Protein AF-A0A2V2N9I2-F1 (afdb_monomer_lite)

Radius of gyration: 24.86 Å; chains: 1; bounding box: 91×54×46 Å

Structure (mmCIF, N/CA/C/O backbone):
data_AF-A0A2V2N9I2-F1
#
_entry.id   AF-A0A2V2N9I2-F1
#
loop_
_atom_site.group_PDB
_atom_site.id
_atom_site.type_symbol
_atom_site.label_atom_id
_atom_site.label_alt_id
_atom_site.label_comp_id
_atom_site.label_asym_id
_atom_site.label_entity_id
_atom_site.label_seq_id
_atom_site.pdbx_PDB_ins_code
_atom_site.Cartn_x
_atom_site.Cartn_y
_atom_site.Cartn_z
_atom_site.occupancy
_atom_site.B_iso_or_equiv
_atom_site.auth_seq_id
_atom_site.auth_comp_id
_atom_site.auth_asym_id
_atom_site.auth_atom_id
_atom_site.pdbx_PDB_model_num
ATOM 1 N N . MET A 1 1 ? 76.975 -42.932 0.555 1.00 42.41 1 MET A N 1
ATOM 2 C CA . MET A 1 1 ? 75.986 -42.140 1.315 1.00 42.41 1 MET A CA 1
ATOM 3 C C . MET A 1 1 ? 75.950 -40.754 0.713 1.00 42.41 1 MET A C 1
ATOM 5 O O . MET A 1 1 ? 76.941 -40.061 0.834 1.00 42.41 1 MET A O 1
ATOM 9 N N . ASN A 1 2 ? 74.869 -40.423 0.009 1.00 34.19 2 ASN A N 1
ATOM 10 C CA . ASN A 1 2 ? 74.481 -39.072 -0.398 1.00 34.19 2 ASN A CA 1
ATOM 11 C C . ASN A 1 2 ? 72.977 -39.149 -0.689 1.00 34.19 2 ASN A C 1
ATOM 13 O O . ASN A 1 2 ? 72.576 -39.782 -1.662 1.00 34.19 2 ASN A O 1
ATOM 17 N N . TYR A 1 3 ? 72.154 -38.594 0.200 1.00 39.59 3 TYR A N 1
ATOM 18 C CA . TYR A 1 3 ? 70.715 -38.458 -0.008 1.00 39.59 3 TYR A CA 1
ATOM 19 C C . TYR A 1 3 ? 70.458 -37.054 -0.559 1.00 39.59 3 TYR A C 1
ATOM 21 O O . TYR A 1 3 ? 70.585 -36.073 0.169 1.00 39.59 3 TYR A O 1
ATOM 29 N N . SER A 1 4 ? 70.115 -36.955 -1.843 1.00 37.38 4 SER A N 1
ATOM 30 C CA . SER A 1 4 ? 69.530 -35.740 -2.416 1.00 37.38 4 SER A CA 1
ATOM 31 C C . SER A 1 4 ? 68.018 -35.806 -2.232 1.00 37.38 4 SER A C 1
ATOM 33 O O . SER A 1 4 ? 67.337 -36.598 -2.878 1.00 37.38 4 SER A O 1
ATOM 35 N N . ILE A 1 5 ? 67.505 -34.980 -1.324 1.00 45.19 5 ILE A N 1
ATOM 36 C CA . ILE A 1 5 ? 66.075 -34.732 -1.147 1.00 45.19 5 ILE A CA 1
ATOM 37 C C . ILE A 1 5 ? 65.654 -33.773 -2.264 1.00 45.19 5 ILE A C 1
ATOM 39 O O . ILE A 1 5 ? 66.033 -32.604 -2.241 1.00 45.19 5 ILE A O 1
ATOM 43 N N . ILE A 1 6 ? 64.910 -34.265 -3.258 1.00 48.75 6 ILE A N 1
ATOM 44 C CA . ILE A 1 6 ? 64.218 -33.401 -4.219 1.00 48.75 6 ILE A CA 1
ATOM 45 C C . ILE A 1 6 ? 62.813 -33.140 -3.686 1.00 48.75 6 ILE A C 1
ATOM 47 O O . ILE A 1 6 ? 61.950 -34.011 -3.623 1.00 48.75 6 ILE A O 1
ATOM 51 N N . THR A 1 7 ? 62.653 -31.895 -3.272 1.00 43.34 7 THR A N 1
ATOM 52 C CA . THR A 1 7 ? 61.466 -31.197 -2.803 1.00 43.34 7 THR A CA 1
ATOM 53 C C . THR A 1 7 ? 60.355 -31.241 -3.859 1.00 43.34 7 THR A C 1
ATOM 55 O O . THR A 1 7 ? 60.354 -30.464 -4.809 1.00 43.34 7 THR A O 1
ATOM 58 N N . GLY A 1 8 ? 59.394 -32.153 -3.710 1.00 43.41 8 GLY A N 1
ATOM 59 C CA . GLY A 1 8 ? 58.157 -32.169 -4.495 1.00 43.41 8 GLY A CA 1
ATOM 60 C C . GLY A 1 8 ? 57.097 -31.290 -3.836 1.00 43.41 8 GLY A C 1
ATOM 61 O O . GLY A 1 8 ? 56.270 -31.787 -3.077 1.00 43.41 8 GLY A O 1
ATOM 62 N N . GLY A 1 9 ? 57.156 -29.979 -4.075 1.00 37.97 9 GLY A N 1
ATOM 63 C CA . GLY A 1 9 ? 56.160 -29.023 -3.589 1.00 37.97 9 GLY A CA 1
ATOM 64 C C . GLY A 1 9 ? 54.800 -29.259 -4.247 1.00 37.97 9 GLY A C 1
ATOM 65 O O . GLY A 1 9 ? 54.649 -29.079 -5.452 1.00 37.97 9 GLY A O 1
ATOM 66 N N . ILE A 1 10 ? 53.805 -29.653 -3.452 1.00 48.06 10 ILE A N 1
ATOM 67 C CA . ILE A 1 10 ? 52.404 -29.691 -3.873 1.00 48.06 10 ILE A CA 1
ATOM 68 C C . ILE A 1 10 ? 51.932 -28.241 -3.999 1.00 48.06 10 ILE A C 1
ATOM 70 O O . ILE A 1 10 ? 51.764 -27.538 -3.002 1.00 48.06 10 ILE A O 1
ATOM 74 N N . LEU A 1 11 ? 51.746 -27.786 -5.237 1.00 40.34 11 LEU A N 1
ATOM 75 C CA . LEU A 1 11 ? 51.127 -26.505 -5.548 1.00 40.34 11 LEU A CA 1
ATOM 76 C C . LEU A 1 11 ? 49.625 -26.616 -5.229 1.00 40.34 11 LEU A C 1
ATOM 78 O O . LEU A 1 11 ? 48.834 -27.089 -6.043 1.00 40.34 11 LEU A O 1
ATOM 82 N N . ALA A 1 12 ? 49.226 -26.234 -4.017 1.00 48.81 12 ALA A N 1
ATOM 83 C CA . ALA A 1 12 ? 47.820 -26.089 -3.666 1.00 48.81 12 ALA A CA 1
ATOM 84 C C . ALA A 1 12 ? 47.277 -24.819 -4.341 1.00 48.81 12 ALA A C 1
ATOM 86 O O . ALA A 1 12 ? 47.474 -23.705 -3.857 1.00 48.81 12 ALA A O 1
ATOM 87 N N . ILE A 1 13 ? 46.620 -24.985 -5.489 1.00 50.25 13 ILE A N 1
ATOM 88 C CA . ILE A 1 13 ? 45.845 -23.920 -6.131 1.00 50.25 13 ILE A CA 1
ATOM 89 C C . ILE A 1 13 ? 44.602 -23.698 -5.263 1.00 50.25 13 ILE A C 1
ATOM 91 O O . ILE A 1 13 ? 43.613 -24.420 -5.368 1.00 50.25 13 ILE A O 1
ATOM 95 N N . ALA A 1 14 ? 44.671 -22.718 -4.364 1.00 50.12 14 ALA A N 1
ATOM 96 C CA . ALA A 1 14 ? 43.509 -22.227 -3.641 1.00 50.12 14 ALA A CA 1
ATOM 97 C C . ALA A 1 14 ? 42.611 -21.469 -4.629 1.00 50.12 14 ALA A C 1
ATOM 99 O O . ALA A 1 14 ? 42.869 -20.316 -4.975 1.00 50.12 14 ALA A O 1
ATOM 100 N N . PHE A 1 15 ? 41.569 -22.142 -5.114 1.00 46.66 15 PHE A N 1
ATOM 101 C CA . PHE A 1 15 ? 40.484 -21.525 -5.868 1.00 46.66 15 PHE A CA 1
ATOM 102 C C . PHE A 1 15 ? 39.691 -20.643 -4.891 1.00 46.66 15 PHE A C 1
ATOM 104 O O . PHE A 1 15 ? 38.790 -21.107 -4.195 1.00 46.66 15 PHE A O 1
ATOM 111 N N . LEU A 1 16 ? 40.089 -19.375 -4.763 1.00 48.38 16 LEU A N 1
ATOM 112 C CA . LEU A 1 16 ? 39.306 -18.357 -4.068 1.00 48.38 16 LEU A CA 1
ATOM 113 C C . LEU A 1 16 ? 38.017 -18.153 -4.867 1.00 48.38 16 LEU A C 1
ATOM 115 O O . LEU A 1 16 ? 37.985 -17.398 -5.835 1.00 48.38 16 LEU A O 1
ATOM 119 N N . LEU A 1 17 ? 36.956 -18.857 -4.471 1.00 48.81 17 LEU A N 1
ATOM 120 C CA . LEU A 1 17 ? 35.591 -18.505 -4.837 1.00 48.81 17 LEU A CA 1
ATOM 121 C C . LEU A 1 17 ? 35.321 -17.125 -4.236 1.00 48.81 17 LEU A C 1
ATOM 123 O O . LEU A 1 17 ? 34.943 -16.998 -3.072 1.00 48.81 17 LEU A O 1
ATOM 127 N N . SER A 1 18 ? 35.567 -16.079 -5.018 1.00 50.78 18 SER A N 1
ATOM 128 C CA . SER A 1 18 ? 35.055 -14.749 -4.736 1.00 50.78 18 SER A CA 1
ATOM 129 C C . SER A 1 18 ? 33.533 -14.832 -4.826 1.00 50.78 18 SER A C 1
ATOM 131 O O . SER A 1 18 ? 32.953 -14.697 -5.903 1.00 50.78 18 SER A O 1
ATOM 133 N N . VAL A 1 19 ? 32.882 -15.116 -3.698 1.00 53.78 19 VAL A N 1
ATOM 134 C CA . VAL A 1 19 ? 31.459 -14.837 -3.541 1.00 53.78 19 VAL A CA 1
ATOM 135 C C . VAL A 1 19 ? 31.366 -13.321 -3.570 1.00 53.78 19 VAL A C 1
ATOM 137 O O . VAL A 1 19 ? 31.660 -12.655 -2.578 1.00 53.78 19 VAL A O 1
ATOM 140 N N . SER A 1 20 ? 31.054 -12.766 -4.737 1.00 50.69 20 SER A N 1
ATOM 141 C CA . SER A 1 20 ? 30.658 -11.370 -4.840 1.00 50.69 20 SER A CA 1
ATOM 142 C C . SER A 1 20 ? 29.463 -11.210 -3.912 1.00 50.69 20 SER A C 1
ATOM 144 O O . SER A 1 20 ? 28.399 -11.772 -4.172 1.00 50.69 20 SER A O 1
ATOM 146 N N . ALA A 1 21 ? 29.656 -10.528 -2.784 1.00 48.59 21 ALA A N 1
ATOM 147 C CA . ALA A 1 21 ? 28.555 -10.160 -1.917 1.00 48.59 21 ALA A CA 1
ATOM 148 C C . ALA A 1 21 ? 27.653 -9.237 -2.739 1.00 48.59 21 ALA A C 1
ATOM 150 O O . ALA A 1 21 ? 27.983 -8.074 -2.962 1.00 48.59 21 ALA A O 1
ATOM 151 N N . VAL A 1 22 ? 26.554 -9.781 -3.260 1.00 52.53 22 VAL A N 1
ATOM 152 C CA . VAL A 1 22 ? 25.473 -8.964 -3.798 1.00 52.53 22 VAL A CA 1
ATOM 153 C C . VAL A 1 22 ? 24.955 -8.178 -2.603 1.00 52.53 22 VAL A C 1
ATOM 155 O O . VAL A 1 22 ? 24.380 -8.757 -1.681 1.00 52.53 22 VAL A O 1
ATOM 158 N N . VAL A 1 23 ? 25.250 -6.881 -2.563 1.00 60.12 23 VAL A N 1
ATOM 159 C CA . VAL A 1 23 ? 24.686 -5.988 -1.552 1.00 60.12 23 VAL A CA 1
ATOM 160 C C . VAL A 1 23 ? 23.181 -5.979 -1.795 1.00 60.12 23 VAL A C 1
ATOM 162 O O . VAL A 1 23 ? 22.727 -5.560 -2.857 1.00 60.12 23 VAL A O 1
ATOM 165 N N . ALA A 1 24 ? 22.414 -6.526 -0.853 1.00 68.12 24 ALA A N 1
ATOM 166 C CA . ALA A 1 24 ? 20.963 -6.523 -0.942 1.00 68.12 24 ALA A CA 1
ATOM 167 C C . ALA A 1 24 ? 20.469 -5.073 -0.862 1.00 68.12 24 ALA A C 1
ATOM 169 O O . ALA A 1 24 ? 20.800 -4.363 0.087 1.00 68.12 24 ALA A O 1
ATOM 170 N N . VAL A 1 25 ? 19.701 -4.635 -1.860 1.00 77.06 25 VAL A N 1
ATOM 171 C CA . VAL A 1 25 ? 19.048 -3.322 -1.834 1.00 77.06 25 VAL A CA 1
ATOM 172 C C . VAL A 1 25 ? 17.875 -3.393 -0.862 1.00 77.06 25 VAL A C 1
ATOM 174 O O . VAL A 1 25 ? 17.004 -4.254 -0.994 1.00 77.06 25 VAL A O 1
ATOM 177 N N . GLU A 1 26 ? 17.876 -2.519 0.143 1.00 80.50 26 GLU A N 1
ATOM 178 C CA . GLU A 1 26 ? 16.765 -2.412 1.086 1.00 80.50 26 GLU A CA 1
ATOM 179 C C . GLU A 1 26 ? 15.559 -1.733 0.417 1.00 80.50 26 GLU A C 1
ATOM 181 O O . GLU A 1 26 ? 15.732 -0.819 -0.392 1.00 80.50 26 GLU A O 1
ATOM 186 N N . PRO A 1 27 ? 14.319 -2.140 0.736 1.00 78.25 27 PRO A N 1
ATOM 187 C CA . PRO A 1 27 ? 13.136 -1.469 0.217 1.00 78.25 27 PRO A CA 1
ATOM 188 C C . PRO A 1 27 ? 13.012 -0.048 0.787 1.00 78.25 27 PRO A C 1
ATOM 190 O O . PRO A 1 27 ? 13.520 0.264 1.866 1.00 78.25 27 PRO A O 1
ATOM 193 N N . SER A 1 28 ? 12.269 0.805 0.088 1.00 81.50 28 SER A N 1
ATOM 194 C CA . SER A 1 28 ? 11.965 2.184 0.457 1.00 81.50 28 SER A CA 1
ATOM 195 C C . SER A 1 28 ? 11.486 2.262 1.915 1.00 81.50 28 SER A C 1
ATOM 197 O O . SER A 1 28 ? 10.433 1.741 2.284 1.00 81.50 28 SER A O 1
ATOM 199 N N . ALA A 1 29 ? 12.268 2.916 2.776 1.00 67.81 29 ALA A N 1
ATOM 200 C CA . ALA A 1 29 ? 12.059 2.862 4.226 1.00 67.81 29 ALA A CA 1
ATOM 201 C C . ALA A 1 29 ? 11.083 3.924 4.773 1.00 67.81 29 ALA A C 1
ATOM 203 O O . ALA A 1 29 ? 10.661 3.840 5.927 1.00 67.81 29 ALA A O 1
ATOM 204 N N . ILE A 1 30 ? 10.704 4.927 3.971 1.00 66.62 30 ILE A N 1
ATOM 205 C CA . ILE A 1 30 ? 9.888 6.063 4.432 1.00 66.62 30 ILE A CA 1
ATOM 206 C C . ILE A 1 30 ? 8.414 5.838 4.082 1.00 66.62 30 ILE A C 1
ATOM 208 O O . ILE A 1 30 ? 7.879 6.473 3.177 1.00 66.62 30 ILE A O 1
ATOM 212 N N . TYR A 1 31 ? 7.741 4.959 4.824 1.00 69.44 31 TYR A N 1
ATOM 213 C CA . TYR A 1 31 ? 6.279 4.917 4.834 1.00 69.44 31 TYR A CA 1
ATOM 214 C C . TYR A 1 31 ? 5.762 5.749 6.021 1.00 69.44 31 TYR A C 1
ATOM 216 O O . TYR A 1 31 ? 6.089 5.442 7.170 1.00 69.44 31 TYR A O 1
ATOM 224 N N . PRO A 1 32 ? 4.993 6.831 5.792 1.00 72.69 32 PRO A N 1
ATOM 225 C CA . PRO A 1 32 ? 4.290 7.540 6.853 1.00 72.69 32 PRO A CA 1
ATOM 226 C C . PRO A 1 32 ? 3.586 6.604 7.842 1.00 72.69 32 PRO A C 1
ATOM 228 O O . PRO A 1 32 ? 2.796 5.737 7.459 1.00 72.69 32 PRO A O 1
ATOM 231 N N . SER A 1 33 ? 3.855 6.804 9.133 1.00 78.25 33 SER A N 1
ATOM 232 C CA . SER A 1 33 ? 3.116 6.132 10.199 1.00 78.25 33 SER A CA 1
ATOM 233 C C . SER A 1 33 ? 1.638 6.501 10.125 1.00 78.25 33 SER A C 1
ATOM 235 O O . SER A 1 33 ? 1.292 7.660 9.882 1.00 78.25 33 SER A O 1
ATOM 237 N N . LEU A 1 34 ? 0.767 5.529 10.405 1.00 87.44 34 LEU A N 1
ATOM 238 C CA . LEU A 1 34 ? -0.644 5.819 10.632 1.00 87.44 34 LEU A CA 1
ATOM 239 C C . LEU A 1 34 ? -0.786 6.840 11.760 1.00 87.44 34 LEU A C 1
ATOM 241 O O . LEU A 1 34 ? -0.085 6.756 12.777 1.00 87.44 34 LEU A O 1
ATOM 245 N N . LYS A 1 35 ? -1.748 7.748 11.600 1.00 87.94 35 LYS A N 1
ATOM 246 C CA . LYS A 1 35 ? -2.208 8.644 12.656 1.00 87.94 35 LYS A CA 1
ATOM 247 C C . LYS A 1 35 ? -2.468 7.844 13.935 1.00 87.94 35 LYS A C 1
ATOM 249 O O . LYS A 1 35 ? -3.123 6.804 13.914 1.00 87.94 35 LYS A O 1
ATOM 254 N N . VAL A 1 36 ? -1.943 8.344 15.051 1.00 86.06 36 VAL A N 1
ATOM 255 C CA . VAL A 1 36 ? -2.195 7.762 16.373 1.00 86.06 36 VAL A CA 1
ATOM 256 C C . VAL A 1 36 ? -3.685 7.873 16.681 1.00 86.06 36 VAL A C 1
ATOM 258 O O . VAL A 1 36 ? -4.272 8.946 16.518 1.00 86.06 36 VAL A O 1
ATOM 261 N N . SER A 1 37 ? -4.277 6.767 17.129 1.00 84.38 37 SER A N 1
ATOM 262 C CA . SER A 1 37 ? -5.682 6.705 17.519 1.00 84.38 37 SER A CA 1
ATOM 263 C C . SER A 1 37 ? -6.019 7.788 18.542 1.00 84.38 37 SER A C 1
ATOM 265 O O . SER A 1 37 ? -5.341 7.948 19.558 1.00 84.38 37 SER A O 1
ATOM 267 N N . ASN A 1 38 ? -7.094 8.517 18.277 1.00 88.69 38 ASN A N 1
ATOM 268 C CA . ASN A 1 38 ? -7.619 9.567 19.129 1.00 88.69 38 ASN A CA 1
ATOM 269 C C . ASN A 1 38 ? -9.021 9.175 19.598 1.00 88.69 38 ASN A C 1
ATOM 271 O O . ASN A 1 38 ? -9.975 9.203 18.820 1.00 88.69 38 ASN A O 1
ATOM 275 N N . THR A 1 39 ? -9.138 8.844 20.883 1.00 86.31 39 THR A N 1
ATOM 276 C CA . THR A 1 39 ? -10.399 8.450 21.530 1.00 86.31 39 THR A CA 1
ATOM 277 C C . THR A 1 39 ? -11.408 9.598 21.625 1.00 86.31 39 THR A C 1
ATOM 279 O O . THR A 1 39 ? -12.593 9.350 21.832 1.00 86.31 39 THR A O 1
ATOM 282 N N . SER A 1 40 ? -10.962 10.845 21.453 1.00 89.19 40 SER A N 1
ATOM 283 C CA . SER A 1 40 ? -11.802 12.049 21.466 1.00 89.19 40 SER A CA 1
ATOM 284 C C . SER A 1 40 ? -12.403 12.386 20.096 1.00 89.19 40 SER A C 1
ATOM 286 O O . SER A 1 40 ? -13.112 13.382 19.971 1.00 89.19 40 SER A O 1
ATOM 288 N N . GLN A 1 41 ? -12.108 11.602 19.054 1.00 89.50 41 GLN A N 1
ATOM 289 C CA . GLN A 1 41 ? -12.685 11.744 17.716 1.00 89.50 41 GLN A CA 1
ATOM 290 C C . GLN A 1 41 ? -13.417 10.456 17.323 1.00 89.50 41 GLN A C 1
ATOM 292 O O . GLN A 1 41 ? -13.012 9.376 17.757 1.00 89.50 41 GLN A O 1
ATOM 297 N N . PRO A 1 42 ? -14.463 10.533 16.478 1.00 93.44 42 PRO A N 1
ATOM 298 C CA . PRO A 1 42 ? -15.049 9.339 15.887 1.00 93.44 42 PRO A CA 1
ATOM 299 C C . PRO A 1 42 ? -13.978 8.509 15.178 1.00 93.44 42 PRO A C 1
ATOM 301 O O . PRO A 1 42 ? -13.072 9.057 14.542 1.00 93.44 42 PRO A O 1
ATOM 304 N N . TYR A 1 43 ? -14.080 7.191 15.305 1.00 96.69 43 TYR A N 1
ATOM 305 C CA . TYR A 1 43 ? -13.222 6.287 14.558 1.00 96.69 43 TYR A CA 1
ATOM 306 C C . TYR A 1 43 ? -13.713 6.151 13.121 1.00 96.69 43 TYR A C 1
ATOM 308 O O . TYR A 1 43 ? -14.913 6.094 12.860 1.00 96.69 43 TYR A O 1
ATOM 316 N N . GLU A 1 44 ? -12.767 6.070 12.198 1.00 97.00 44 GLU A N 1
ATOM 317 C CA . GLU A 1 44 ? -12.995 6.059 10.756 1.00 97.00 44 GLU A CA 1
ATOM 318 C C . GLU A 1 44 ? -12.704 4.678 10.143 1.00 97.00 44 GLU A C 1
ATOM 320 O O . GLU A 1 44 ? -12.403 4.590 8.957 1.00 97.00 44 GLU A O 1
ATOM 325 N N . ASP A 1 45 ? -12.783 3.597 10.930 1.00 96.62 45 ASP A N 1
ATOM 326 C CA . ASP A 1 45 ? -12.419 2.233 10.502 1.00 96.62 45 ASP A CA 1
ATOM 327 C C . ASP A 1 45 ? -13.148 1.799 9.225 1.00 96.62 45 ASP A C 1
ATOM 329 O O . ASP A 1 45 ? -12.532 1.257 8.310 1.00 96.62 45 ASP A O 1
ATOM 333 N N . GLN A 1 46 ? -14.456 2.068 9.146 1.00 96.88 46 GLN A N 1
ATOM 334 C CA . GLN A 1 46 ? -15.266 1.716 7.980 1.00 96.88 46 GLN A CA 1
ATOM 335 C C . GLN A 1 46 ? -14.811 2.491 6.740 1.00 96.88 46 GLN A C 1
ATOM 337 O O . GLN A 1 46 ? -14.560 1.889 5.702 1.00 96.88 46 GLN A O 1
ATOM 342 N N . ALA A 1 47 ? -14.637 3.810 6.858 1.00 96.94 47 ALA A N 1
ATOM 343 C CA . ALA A 1 47 ? -14.181 4.647 5.751 1.00 96.94 47 ALA A CA 1
ATOM 344 C C . ALA A 1 47 ? -12.751 4.285 5.312 1.00 96.94 47 ALA A C 1
ATOM 346 O O . ALA A 1 47 ? -12.442 4.292 4.122 1.00 96.94 47 ALA A O 1
ATOM 347 N N . PHE A 1 48 ? -11.880 3.940 6.267 1.00 97.69 48 PHE A N 1
ATOM 348 C CA . PHE A 1 48 ? -10.558 3.392 5.980 1.00 97.69 48 PHE A CA 1
ATOM 349 C C . PHE A 1 48 ? -10.684 2.107 5.161 1.00 97.69 48 PHE A C 1
ATOM 351 O O . PHE A 1 48 ? -10.044 1.979 4.119 1.00 97.69 48 PHE A O 1
ATOM 358 N N . GLN A 1 49 ? -11.513 1.164 5.614 1.00 96.75 49 GLN A N 1
ATOM 359 C CA . GLN A 1 49 ? -11.641 -0.132 4.966 1.00 96.75 49 GLN A CA 1
ATOM 360 C C . GLN A 1 49 ? -12.244 -0.015 3.564 1.00 96.75 49 GLN A C 1
ATOM 362 O O . GLN A 1 49 ? -11.698 -0.593 2.635 1.00 96.75 49 GLN A O 1
ATOM 367 N N . GLU A 1 50 ? -13.307 0.765 3.379 1.00 97.62 50 GLU A N 1
ATOM 368 C CA . GLU A 1 50 ? -13.922 0.979 2.063 1.00 97.62 50 GLU A CA 1
ATOM 369 C C . GLU A 1 50 ? -12.918 1.564 1.061 1.00 97.62 50 GLU A C 1
ATOM 371 O O . GLU A 1 50 ? -12.824 1.106 -0.082 1.00 97.62 50 GLU A O 1
ATOM 376 N N . ARG A 1 51 ? -12.114 2.545 1.493 1.00 97.56 51 ARG A N 1
ATOM 377 C CA . ARG A 1 51 ? -11.107 3.162 0.626 1.00 97.56 51 ARG A CA 1
ATOM 378 C C . ARG A 1 51 ? -9.929 2.224 0.347 1.00 97.56 51 ARG A C 1
ATOM 380 O O . ARG A 1 51 ? -9.441 2.191 -0.782 1.00 97.56 51 ARG A O 1
ATOM 387 N N . ALA A 1 52 ? -9.500 1.443 1.337 1.00 96.88 52 ALA A N 1
ATOM 388 C CA . ALA A 1 52 ? -8.467 0.425 1.168 1.00 96.88 52 ALA A CA 1
ATOM 389 C C . ALA A 1 52 ? -8.912 -0.696 0.218 1.00 96.88 52 ALA A C 1
ATOM 391 O O . ALA A 1 52 ? -8.167 -1.047 -0.696 1.00 96.88 52 ALA A O 1
ATOM 392 N N . ASP A 1 53 ? -10.133 -1.206 0.386 1.00 96.12 53 ASP A N 1
ATOM 393 C CA . ASP A 1 53 ? -10.720 -2.238 -0.468 1.00 96.12 53 ASP A CA 1
ATOM 394 C C . ASP A 1 53 ? -10.816 -1.751 -1.917 1.00 96.12 53 ASP A C 1
ATOM 396 O O . ASP A 1 53 ? -10.486 -2.496 -2.841 1.00 96.12 53 ASP A O 1
ATOM 400 N N . TYR A 1 54 ? -11.225 -0.494 -2.122 1.00 95.75 54 TYR A N 1
ATOM 401 C CA . TYR A 1 54 ? -11.220 0.127 -3.442 1.00 95.75 54 TYR A CA 1
ATOM 402 C C . TYR A 1 54 ? -9.816 0.145 -4.053 1.00 95.75 54 TYR A C 1
ATOM 404 O O . TYR A 1 54 ? -9.649 -0.314 -5.182 1.00 95.75 54 TYR A O 1
ATOM 412 N N . ALA A 1 55 ? -8.817 0.657 -3.328 1.00 96.00 55 ALA A N 1
ATOM 413 C CA . ALA A 1 55 ? -7.462 0.767 -3.856 1.00 96.00 55 ALA A CA 1
ATOM 414 C C . ALA A 1 55 ? -6.892 -0.602 -4.212 1.00 96.00 55 ALA A C 1
ATOM 416 O O . ALA A 1 55 ? -6.425 -0.801 -5.330 1.00 96.00 55 ALA A O 1
ATOM 417 N N . ILE A 1 56 ? -7.002 -1.561 -3.293 1.00 94.56 56 ILE A N 1
ATOM 418 C CA . ILE A 1 56 ? -6.494 -2.912 -3.500 1.00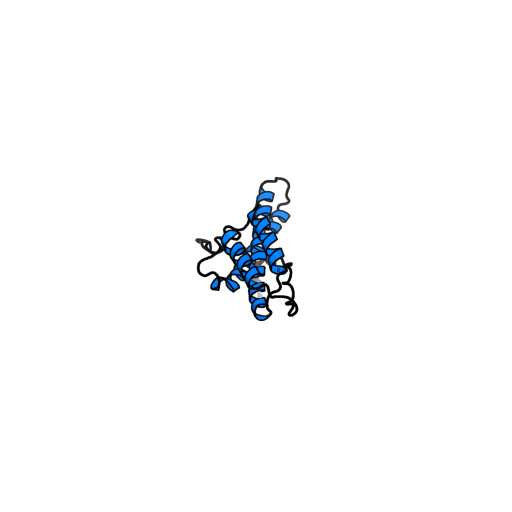 94.56 56 ILE A CA 1
ATOM 419 C C . ILE A 1 56 ? -7.181 -3.558 -4.696 1.00 94.56 56 ILE A C 1
ATOM 421 O O . ILE A 1 56 ? -6.493 -4.097 -5.539 1.00 94.56 56 ILE A O 1
ATOM 425 N N . LYS A 1 57 ? -8.506 -3.489 -4.832 1.00 92.19 57 LYS A N 1
ATOM 426 C CA . LYS A 1 57 ? -9.195 -4.213 -5.913 1.00 92.19 57 LYS A CA 1
ATOM 427 C C . LYS A 1 57 ? -9.076 -3.552 -7.286 1.00 92.19 57 LYS A C 1
ATOM 429 O O . LYS A 1 57 ? -9.201 -4.254 -8.284 1.00 92.19 57 LYS A O 1
ATOM 434 N N . ASN A 1 58 ? -8.890 -2.232 -7.348 1.00 93.56 58 ASN A N 1
ATOM 435 C CA . ASN A 1 58 ? -9.017 -1.480 -8.603 1.00 93.56 58 ASN A CA 1
ATOM 436 C C . ASN A 1 58 ? -7.722 -0.807 -9.070 1.00 93.56 58 ASN A C 1
ATOM 438 O O . ASN A 1 58 ? -7.617 -0.481 -10.249 1.00 93.56 58 ASN A O 1
ATOM 442 N N . LEU A 1 59 ? -6.756 -0.568 -8.177 1.00 93.69 59 LEU A N 1
ATOM 443 C CA . LEU A 1 59 ? -5.563 0.223 -8.497 1.00 93.69 59 LEU A CA 1
ATOM 444 C C . LEU A 1 59 ? -4.264 -0.585 -8.468 1.00 93.69 59 LEU A C 1
ATOM 446 O O . LEU A 1 59 ? -3.311 -0.175 -9.123 1.00 93.69 59 LEU A O 1
ATOM 450 N N . THR A 1 60 ? -4.219 -1.706 -7.739 1.00 89.62 60 THR A N 1
ATOM 451 C CA . THR A 1 60 ? -2.986 -2.496 -7.557 1.00 89.62 60 THR A CA 1
ATOM 452 C C . THR A 1 60 ? -2.848 -3.677 -8.524 1.00 89.62 60 THR A C 1
ATOM 454 O O . THR A 1 60 ? -1.862 -4.414 -8.457 1.00 89.62 60 THR A O 1
ATOM 457 N N . ASN A 1 61 ? -3.819 -3.880 -9.430 1.00 86.12 61 ASN A N 1
ATOM 458 C CA . ASN A 1 61 ? -3.737 -4.918 -10.458 1.00 86.12 61 ASN A CA 1
ATOM 459 C C . ASN A 1 61 ? -4.159 -4.447 -11.865 1.00 86.12 61 ASN A C 1
ATOM 461 O O . ASN A 1 61 ? -5.332 -4.118 -12.061 1.00 86.12 61 ASN A O 1
ATOM 465 N N . PRO A 1 62 ? -3.250 -4.457 -12.866 1.00 87.12 62 PRO A N 1
ATOM 466 C CA . PRO A 1 62 ? -1.810 -4.744 -12.759 1.00 87.12 62 PRO A CA 1
ATOM 467 C C . PRO A 1 62 ? -1.084 -3.693 -11.901 1.00 87.12 62 PRO A C 1
ATOM 469 O O . PRO A 1 62 ? -1.707 -2.730 -11.461 1.00 87.12 62 PRO A O 1
ATOM 472 N N . LEU A 1 63 ? 0.227 -3.871 -11.686 1.00 90.62 63 LEU A N 1
ATOM 473 C CA . LEU A 1 63 ? 1.062 -2.913 -10.948 1.00 90.62 63 LEU A CA 1
ATOM 474 C C . LEU A 1 63 ? 0.743 -1.459 -11.375 1.00 90.62 63 LEU A C 1
ATOM 476 O O . LEU A 1 63 ? 0.690 -1.193 -12.587 1.00 90.62 63 LEU A O 1
ATOM 480 N N . PRO A 1 64 ? 0.515 -0.536 -10.422 1.00 91.94 64 PRO A N 1
ATOM 481 C CA . PRO A 1 64 ? 0.019 0.804 -10.706 1.00 91.94 64 PRO A CA 1
ATOM 482 C C . PRO A 1 64 ? 0.994 1.591 -11.582 1.00 91.94 64 PRO A C 1
ATOM 484 O O . PRO A 1 64 ? 2.210 1.543 -11.404 1.00 91.94 64 PRO A O 1
ATOM 487 N N . LYS A 1 65 ? 0.435 2.354 -12.520 1.00 92.44 65 LYS A N 1
ATOM 488 C CA . LYS A 1 65 ? 1.152 3.267 -13.417 1.00 92.44 65 LYS A CA 1
ATOM 489 C C . LYS A 1 65 ? 0.268 4.459 -13.764 1.00 92.44 65 LYS A C 1
ATOM 491 O O . LYS A 1 65 ? -0.955 4.377 -13.608 1.00 92.44 65 LYS A O 1
ATOM 496 N N . ASP A 1 66 ? 0.870 5.532 -14.265 1.00 92.06 66 ASP A N 1
ATOM 497 C CA . ASP A 1 66 ? 0.158 6.707 -14.784 1.00 92.06 66 ASP A CA 1
ATOM 498 C C . ASP A 1 66 ? -0.925 7.217 -13.799 1.00 92.06 66 ASP A C 1
ATOM 500 O O . ASP A 1 66 ? -0.659 7.450 -12.618 1.00 92.06 66 ASP A O 1
ATOM 504 N N . ASN A 1 67 ? -2.174 7.352 -14.255 1.00 93.44 67 ASN A N 1
ATOM 505 C CA . ASN A 1 67 ? -3.288 7.832 -13.435 1.00 93.44 67 ASN A CA 1
ATOM 506 C C . ASN A 1 67 ? -3.589 6.926 -12.233 1.00 93.44 67 ASN A C 1
ATOM 508 O O . ASN A 1 67 ? -3.914 7.440 -11.166 1.00 93.44 67 ASN A O 1
ATOM 512 N N . ASN A 1 68 ? -3.452 5.603 -12.378 1.00 94.31 68 ASN A N 1
ATOM 513 C CA . ASN A 1 68 ? -3.701 4.673 -11.273 1.00 94.31 68 ASN A CA 1
ATOM 514 C C . ASN A 1 68 ? -2.643 4.831 -10.178 1.00 94.31 68 ASN A C 1
ATOM 516 O O . ASN A 1 68 ? -2.973 4.737 -9.000 1.00 94.31 68 ASN A O 1
ATOM 520 N N . LEU A 1 69 ? -1.391 5.117 -10.554 1.00 94.50 69 LEU A N 1
ATOM 521 C CA . LEU A 1 69 ? -0.322 5.414 -9.601 1.00 94.50 69 LEU A CA 1
ATOM 522 C C . LEU A 1 69 ? -0.606 6.711 -8.837 1.00 94.50 69 LEU A C 1
ATOM 524 O O . LEU A 1 69 ? -0.531 6.730 -7.608 1.00 94.50 69 LEU A O 1
ATOM 528 N N . MET A 1 70 ? -1.004 7.770 -9.546 1.00 94.75 70 MET A N 1
ATOM 529 C CA . MET A 1 70 ? -1.380 9.042 -8.922 1.00 94.75 70 MET A CA 1
ATOM 530 C C . MET A 1 70 ? -2.581 8.881 -7.978 1.00 94.75 70 MET A C 1
ATOM 532 O O . MET A 1 70 ? -2.595 9.432 -6.873 1.00 94.75 70 MET A O 1
ATOM 536 N N . GLU A 1 71 ? -3.589 8.107 -8.383 1.00 96.88 71 GLU A N 1
ATOM 537 C CA . GLU A 1 71 ? -4.745 7.838 -7.537 1.00 96.88 71 GLU A CA 1
ATOM 538 C C . GLU A 1 71 ? -4.366 7.004 -6.309 1.00 96.88 71 GLU A C 1
ATOM 540 O O . GLU A 1 71 ? -4.754 7.353 -5.194 1.00 96.88 71 GLU A O 1
ATOM 545 N N . LEU A 1 72 ? -3.561 5.952 -6.476 1.00 95.88 72 LEU A N 1
ATOM 546 C CA . LEU A 1 72 ? -3.109 5.107 -5.372 1.00 95.88 72 LEU A CA 1
ATOM 547 C C . LEU A 1 72 ? -2.304 5.909 -4.344 1.00 95.88 72 LEU A C 1
ATOM 549 O O . LEU A 1 72 ? -2.508 5.746 -3.140 1.00 95.88 72 LEU A O 1
ATOM 553 N N . GLN A 1 73 ? -1.457 6.833 -4.805 1.00 94.88 73 GLN A N 1
ATOM 554 C CA . GLN A 1 73 ? -0.734 7.765 -3.943 1.00 94.88 73 GLN A CA 1
ATOM 555 C C . GLN A 1 73 ? -1.687 8.668 -3.149 1.00 94.88 73 GLN A C 1
ATOM 557 O O . GLN A 1 73 ? -1.502 8.871 -1.946 1.00 94.88 73 GLN A O 1
ATOM 562 N N . SER A 1 74 ? -2.737 9.185 -3.792 1.00 95.56 74 SER A N 1
ATOM 563 C CA . SER A 1 74 ? -3.771 9.975 -3.115 1.00 95.56 74 SER A CA 1
ATOM 564 C C . SER A 1 74 ? -4.484 9.160 -2.032 1.00 95.56 74 SER A C 1
ATOM 566 O O . SER A 1 74 ? -4.580 9.610 -0.886 1.00 95.56 74 SER A O 1
ATOM 568 N N . VAL A 1 75 ? -4.900 7.930 -2.360 1.00 96.38 75 VAL A N 1
ATOM 569 C CA . VAL A 1 75 ? -5.525 7.006 -1.403 1.00 96.38 75 VAL A CA 1
ATOM 570 C C . VAL A 1 75 ? -4.610 6.724 -0.227 1.00 96.38 75 VAL A C 1
ATOM 572 O O . VAL A 1 75 ? -5.041 6.807 0.920 1.00 96.38 75 VAL A O 1
ATOM 575 N N . TYR A 1 76 ? -3.342 6.421 -0.491 1.00 95.25 76 TYR A N 1
ATOM 576 C CA . TYR A 1 76 ? -2.365 6.141 0.548 1.00 95.25 76 TYR A CA 1
ATOM 577 C C . TYR A 1 76 ? -2.301 7.273 1.584 1.00 95.25 76 TYR A C 1
ATOM 579 O O . TYR A 1 76 ? -2.447 7.033 2.786 1.00 95.25 76 TYR A O 1
ATOM 587 N N . TYR A 1 77 ? -2.161 8.521 1.126 1.00 94.44 77 TYR A N 1
ATOM 588 C CA . TYR A 1 77 ? -2.097 9.675 2.024 1.00 94.44 77 TYR A CA 1
ATOM 589 C C . TYR A 1 77 ? -3.419 9.984 2.732 1.00 94.44 77 TYR A C 1
ATOM 591 O O . TYR A 1 77 ? -3.404 10.610 3.796 1.00 94.44 77 TYR A O 1
ATOM 599 N N . GLU A 1 78 ? -4.553 9.569 2.171 1.00 95.38 78 GLU A N 1
ATOM 600 C CA . GLU A 1 78 ? -5.845 9.616 2.852 1.00 95.38 78 GLU A CA 1
ATOM 601 C C . GLU A 1 78 ? -5.899 8.592 3.996 1.00 95.38 78 GLU A C 1
ATOM 603 O O . GLU A 1 78 ? -6.217 8.949 5.133 1.00 95.38 78 GLU A O 1
ATOM 608 N N . LEU A 1 79 ? -5.532 7.337 3.716 1.00 96.44 79 LEU A N 1
ATOM 609 C CA . LEU A 1 79 ? -5.585 6.221 4.661 1.00 96.44 79 LEU A CA 1
ATOM 610 C C . LEU A 1 79 ? -4.714 6.462 5.894 1.00 96.44 79 LEU A C 1
ATOM 612 O O . LEU A 1 79 ? -5.176 6.268 7.017 1.00 96.44 79 LEU A O 1
ATOM 616 N N . VAL A 1 80 ? -3.479 6.945 5.714 1.00 95.19 80 VAL A N 1
ATOM 617 C CA . VAL A 1 80 ? -2.561 7.189 6.845 1.00 95.19 80 VAL A CA 1
ATOM 618 C C . VAL A 1 80 ? -3.042 8.282 7.801 1.00 95.19 80 VAL A C 1
ATOM 620 O O . VAL A 1 80 ? -2.570 8.354 8.935 1.00 95.19 80 VAL A O 1
ATOM 623 N N . LYS A 1 81 ? -3.998 9.118 7.381 1.00 94.56 81 LYS A N 1
ATOM 624 C CA . LYS A 1 81 ? -4.575 10.198 8.196 1.00 94.56 81 LYS A CA 1
ATOM 625 C C . LYS A 1 81 ? -5.857 9.798 8.926 1.00 94.56 81 LYS A C 1
ATOM 627 O O . LYS A 1 81 ? -6.300 10.568 9.782 1.00 94.56 81 LYS A O 1
ATOM 632 N N . LYS A 1 82 ? -6.456 8.646 8.610 1.00 94.94 82 LYS A N 1
ATOM 633 C CA . LYS A 1 82 ? -7.704 8.196 9.243 1.00 94.94 82 LYS A CA 1
ATOM 634 C C . LYS A 1 82 ? -7.488 7.887 10.719 1.00 94.94 82 LYS A C 1
ATOM 636 O O . LYS A 1 82 ? -6.478 7.305 11.114 1.00 94.94 82 LYS A O 1
ATOM 641 N N . ASN A 1 83 ? -8.460 8.266 11.539 1.00 95.62 83 ASN A N 1
ATOM 642 C CA . ASN A 1 83 ? -8.493 7.914 12.950 1.00 95.62 83 ASN A CA 1
ATOM 643 C C . ASN A 1 83 ? -9.010 6.480 13.134 1.00 95.62 83 ASN A C 1
ATOM 645 O O . ASN A 1 83 ? -10.205 6.276 13.316 1.00 95.62 83 ASN A O 1
ATOM 649 N N . VAL A 1 84 ? -8.130 5.483 13.073 1.00 95.88 84 VAL A N 1
ATOM 650 C CA . VAL A 1 84 ? -8.516 4.076 13.277 1.00 95.88 84 VAL A CA 1
ATOM 651 C C . VAL A 1 84 ? -8.496 3.679 14.752 1.00 95.88 84 VAL A C 1
ATOM 653 O O . VAL A 1 84 ? -7.731 4.235 15.546 1.00 95.88 84 VAL A O 1
ATOM 656 N N . LYS A 1 85 ? -9.312 2.696 15.130 1.00 95.12 85 LYS A N 1
ATOM 657 C CA . LYS A 1 85 ? -9.304 2.119 16.479 1.00 95.12 85 LYS A CA 1
ATOM 658 C C . LYS A 1 85 ? -7.976 1.429 16.815 1.00 95.12 85 LYS A C 1
ATOM 660 O O . LYS A 1 85 ? -7.374 0.819 15.926 1.00 95.12 85 LYS A O 1
ATOM 665 N N . PRO A 1 86 ? -7.539 1.440 18.089 1.00 94.06 86 PRO A N 1
ATOM 666 C CA . PRO A 1 86 ? -6.332 0.732 18.523 1.00 94.06 86 PRO A CA 1
ATOM 667 C C . PRO A 1 86 ? -6.322 -0.758 18.149 1.00 94.06 86 PRO A C 1
ATOM 669 O O . PRO A 1 86 ? -5.301 -1.271 17.699 1.00 94.06 86 PRO A O 1
ATOM 672 N N . GLU A 1 87 ? -7.460 -1.446 18.269 1.00 94.94 87 GLU A N 1
ATOM 673 C CA . GLU A 1 87 ? -7.608 -2.859 17.905 1.00 94.94 87 GLU A CA 1
ATOM 674 C C . GLU A 1 87 ? -7.499 -3.124 16.393 1.00 94.94 87 GLU A C 1
ATOM 676 O O . GLU A 1 87 ? -7.081 -4.209 15.992 1.00 94.94 87 GLU A O 1
ATOM 681 N N . PHE A 1 88 ? -7.820 -2.135 15.553 1.00 94.38 88 PHE A N 1
ATOM 682 C CA . PHE A 1 88 ? -7.713 -2.223 14.093 1.00 94.38 88 PHE A CA 1
ATOM 683 C C . PHE A 1 88 ? -6.358 -1.715 13.570 1.00 94.38 88 PHE A C 1
ATOM 685 O O . PHE A 1 88 ? -5.974 -1.999 12.436 1.00 94.38 88 PHE A O 1
ATOM 692 N N . TYR A 1 89 ? -5.580 -1.012 14.399 1.00 92.56 89 TYR A N 1
ATOM 693 C CA . TYR A 1 89 ? -4.339 -0.344 14.000 1.00 92.56 89 TYR A CA 1
ATOM 694 C C . TYR A 1 89 ? -3.314 -1.286 13.354 1.00 92.56 89 TYR A C 1
ATOM 696 O O . TYR A 1 89 ? -2.694 -0.943 12.347 1.00 92.56 89 TYR A O 1
ATOM 704 N N . GLY A 1 90 ? -3.132 -2.487 13.913 1.00 92.50 90 GLY A N 1
ATOM 705 C CA . GLY A 1 90 ? -2.188 -3.471 13.375 1.00 92.50 90 GLY A CA 1
ATOM 706 C C . GLY A 1 90 ? -2.556 -3.929 11.962 1.00 92.50 90 GLY A C 1
ATOM 707 O O . GLY A 1 90 ? -1.686 -4.073 11.104 1.00 92.50 90 GLY A O 1
ATOM 708 N N . GLU A 1 91 ? -3.849 -4.103 11.704 1.00 93.56 91 GLU A N 1
ATOM 709 C CA . GLU A 1 91 ? -4.357 -4.461 10.385 1.00 93.56 91 GLU A CA 1
ATOM 710 C C . GLU A 1 91 ? -4.267 -3.290 9.404 1.00 93.56 91 GLU A C 1
ATOM 712 O O . GLU A 1 91 ? -3.707 -3.445 8.316 1.00 93.56 91 GLU A O 1
ATOM 717 N N . ALA A 1 92 ? -4.725 -2.106 9.814 1.00 95.19 92 ALA A N 1
ATOM 718 C CA . ALA A 1 92 ? -4.606 -0.885 9.028 1.00 95.19 92 ALA A CA 1
ATOM 719 C C . ALA A 1 92 ? -3.149 -0.629 8.605 1.00 95.19 92 ALA A C 1
ATOM 721 O O . ALA A 1 92 ? -2.890 -0.253 7.462 1.00 95.19 92 ALA A O 1
ATOM 722 N N . LYS A 1 93 ? -2.184 -0.898 9.496 1.00 93.88 93 LYS A N 1
ATOM 723 C CA . LYS A 1 93 ? -0.751 -0.750 9.212 1.00 93.88 93 LYS A CA 1
ATOM 724 C C . LYS A 1 93 ? -0.286 -1.722 8.131 1.00 93.88 93 LYS A C 1
ATOM 726 O O . LYS A 1 93 ? 0.478 -1.333 7.255 1.00 93.88 93 LYS A O 1
ATOM 731 N N . ASN A 1 94 ? -0.723 -2.979 8.180 1.00 93.94 94 ASN A N 1
ATOM 732 C CA . ASN A 1 94 ? -0.351 -3.965 7.163 1.00 93.94 94 ASN A CA 1
ATOM 733 C C . ASN A 1 94 ? -0.934 -3.604 5.786 1.00 93.94 94 ASN A C 1
ATOM 735 O O . ASN A 1 94 ? -0.251 -3.759 4.776 1.00 93.94 94 ASN A O 1
ATOM 739 N N . ILE A 1 95 ? -2.165 -3.083 5.751 1.00 95.44 95 ILE A N 1
ATOM 740 C CA . ILE A 1 95 ? -2.826 -2.613 4.526 1.00 95.44 95 ILE A CA 1
ATOM 741 C C . ILE A 1 95 ? -2.071 -1.427 3.917 1.00 95.44 95 ILE A C 1
ATOM 743 O O . ILE A 1 95 ? -1.725 -1.460 2.737 1.00 95.44 95 ILE A O 1
ATOM 747 N N . THR A 1 96 ? -1.772 -0.389 4.706 1.00 95.12 96 THR A N 1
ATOM 748 C CA . THR A 1 96 ? -1.038 0.775 4.188 1.00 95.12 96 THR A CA 1
ATOM 749 C C . THR A 1 96 ? 0.397 0.433 3.813 1.00 95.12 96 THR A C 1
ATOM 751 O O . THR A 1 96 ? 0.909 1.001 2.854 1.00 95.12 96 THR A O 1
ATOM 754 N N . GLN A 1 97 ? 1.030 -0.523 4.502 1.00 93.69 97 GLN A N 1
ATOM 755 C CA . GLN A 1 97 ? 2.346 -1.039 4.125 1.00 93.69 97 GLN A CA 1
ATOM 756 C C . GLN A 1 97 ? 2.317 -1.706 2.742 1.00 93.69 97 GLN A C 1
ATOM 758 O O . GLN A 1 97 ? 3.206 -1.453 1.935 1.00 93.69 97 GLN A O 1
ATOM 763 N N . PHE A 1 98 ? 1.297 -2.520 2.449 1.00 94.75 98 PHE A N 1
ATOM 764 C CA . PHE A 1 98 ? 1.127 -3.105 1.117 1.00 94.75 98 PHE A CA 1
ATOM 765 C C . PHE A 1 98 ? 0.959 -2.024 0.044 1.00 94.75 98 PHE A C 1
ATOM 767 O O . PHE A 1 98 ? 1.727 -1.998 -0.913 1.00 94.75 98 PHE A O 1
ATOM 774 N N . ILE A 1 99 ? 0.013 -1.100 0.243 1.00 95.31 99 ILE A N 1
ATOM 775 C CA . ILE A 1 99 ? -0.276 -0.015 -0.709 1.00 95.31 99 ILE A CA 1
ATOM 776 C C . ILE A 1 99 ? 0.963 0.856 -0.962 1.00 95.31 99 ILE A C 1
ATOM 778 O O . ILE A 1 99 ? 1.226 1.237 -2.099 1.00 95.31 99 ILE A O 1
ATOM 782 N N . PHE A 1 100 ? 1.737 1.155 0.084 1.00 94.69 100 PHE A N 1
ATOM 783 C CA . PHE A 1 100 ? 2.963 1.939 -0.035 1.00 94.69 100 PHE A CA 1
ATOM 784 C C . PHE A 1 100 ? 3.988 1.267 -0.951 1.00 94.69 100 PHE A C 1
ATOM 786 O O . PHE A 1 100 ? 4.489 1.899 -1.877 1.00 94.69 100 PHE A O 1
ATOM 793 N N . TYR A 1 101 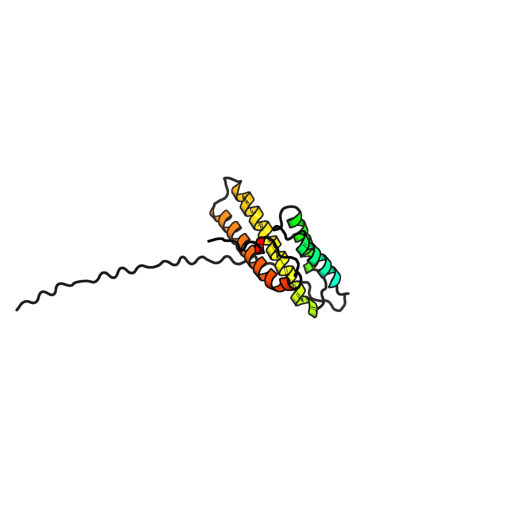? 4.301 -0.005 -0.702 1.00 94.12 101 TYR A N 1
ATOM 794 C CA . TYR A 1 101 ? 5.309 -0.706 -1.493 1.00 94.12 101 TYR A CA 1
ATOM 795 C C . TYR A 1 101 ? 4.845 -0.976 -2.922 1.00 94.12 101 TYR A C 1
ATOM 797 O O . TYR A 1 101 ? 5.651 -0.879 -3.840 1.00 94.12 101 TYR A O 1
ATOM 805 N N . ASP A 1 102 ? 3.555 -1.244 -3.125 1.00 94.62 102 ASP A N 1
ATOM 806 C CA . ASP A 1 102 ? 2.978 -1.404 -4.460 1.00 94.62 102 ASP A CA 1
ATOM 807 C C . ASP A 1 102 ? 3.093 -0.111 -5.289 1.00 94.62 102 ASP A C 1
ATOM 809 O O . ASP A 1 102 ? 3.564 -0.125 -6.426 1.00 94.62 102 ASP A O 1
ATOM 813 N N . MET A 1 103 ? 2.780 1.033 -4.670 1.00 94.44 103 MET A N 1
ATOM 814 C CA . MET A 1 103 ? 2.982 2.364 -5.249 1.00 94.44 103 MET A CA 1
ATOM 815 C C . MET A 1 103 ? 4.459 2.624 -5.589 1.00 94.44 103 MET A C 1
ATOM 817 O O . MET A 1 103 ? 4.762 3.040 -6.705 1.00 94.44 103 MET A O 1
ATOM 821 N N . LYS A 1 104 ? 5.388 2.366 -4.656 1.00 93.62 104 LYS A N 1
ATOM 822 C CA . LYS A 1 104 ? 6.831 2.583 -4.874 1.00 93.62 104 LYS A CA 1
ATOM 823 C C . LYS A 1 104 ? 7.406 1.675 -5.962 1.00 93.62 104 LYS A C 1
ATOM 825 O O . LYS A 1 104 ? 8.198 2.136 -6.781 1.00 93.62 104 LYS A O 1
ATOM 830 N N . ALA A 1 105 ? 6.972 0.418 -6.011 1.00 93.06 105 ALA A N 1
ATOM 831 C CA . ALA A 1 105 ? 7.345 -0.513 -7.068 1.00 93.06 105 ALA A CA 1
ATOM 832 C C . ALA A 1 105 ? 6.833 -0.045 -8.440 1.00 93.06 105 ALA A C 1
ATOM 834 O O . ALA A 1 105 ? 7.584 -0.083 -9.414 1.00 93.06 105 ALA A O 1
ATOM 835 N N . GLY A 1 106 ? 5.582 0.430 -8.515 1.00 92.81 106 GLY A N 1
ATOM 836 C CA . GLY A 1 106 ? 5.001 1.014 -9.728 1.00 92.81 106 GLY A CA 1
ATOM 837 C C . GLY A 1 106 ? 5.790 2.217 -10.242 1.00 92.81 106 GLY A C 1
ATOM 838 O O . GLY A 1 106 ? 6.193 2.236 -11.406 1.00 92.81 106 GLY A O 1
ATOM 839 N N . GLU A 1 107 ? 6.085 3.169 -9.353 1.00 92.25 107 GLU A N 1
ATOM 840 C CA . GLU A 1 107 ? 6.897 4.359 -9.640 1.00 92.25 107 GLU A CA 1
ATOM 841 C C . GLU A 1 107 ? 8.287 3.983 -10.172 1.00 92.25 107 GLU A C 1
ATOM 843 O O . GLU A 1 107 ? 8.666 4.398 -11.267 1.00 92.25 107 GLU A O 1
ATOM 848 N N . GLY A 1 108 ? 9.019 3.131 -9.447 1.00 91.19 108 GLY A N 1
ATOM 849 C CA . GLY A 1 108 ? 10.378 2.747 -9.825 1.00 91.19 108 GLY A CA 1
ATOM 850 C C . GLY A 1 108 ? 10.443 1.919 -11.114 1.00 91.19 108 GLY A C 1
ATOM 851 O O . GLY A 1 108 ? 11.360 2.090 -11.913 1.00 91.19 108 GLY A O 1
ATOM 852 N N . ILE A 1 109 ? 9.460 1.047 -11.376 1.00 90.38 109 ILE A N 1
ATOM 853 C CA . ILE A 1 109 ? 9.399 0.285 -12.635 1.00 90.38 109 ILE A CA 1
ATOM 854 C C . ILE A 1 109 ? 9.067 1.201 -13.819 1.00 90.38 109 ILE A C 1
ATOM 856 O O . ILE A 1 109 ? 9.576 0.969 -14.920 1.00 90.38 109 ILE A O 1
ATOM 860 N N . GLN A 1 110 ? 8.220 2.217 -13.625 1.00 89.62 110 GLN A N 1
ATOM 861 C CA . GLN A 1 110 ? 7.938 3.218 -14.654 1.00 89.62 110 GLN A CA 1
ATOM 862 C C . GLN A 1 110 ? 9.196 4.044 -14.959 1.00 89.62 110 GLN A C 1
ATOM 864 O O . GLN A 1 110 ? 9.612 4.101 -16.115 1.00 89.62 110 GLN A O 1
ATOM 869 N N . GLU A 1 111 ? 9.883 4.546 -13.932 1.00 88.00 111 GLU A N 1
ATOM 870 C CA . GLU A 1 111 ? 11.148 5.279 -14.082 1.00 88.00 111 GLU A CA 1
ATOM 871 C C . GLU A 1 111 ? 12.242 4.428 -14.750 1.00 88.00 111 GLU A C 1
ATOM 873 O O . GLU A 1 111 ? 12.932 4.876 -15.670 1.00 88.00 111 GLU A O 1
ATOM 878 N N . TYR A 1 112 ? 12.370 3.157 -14.362 1.00 86.31 112 TYR A N 1
ATOM 879 C CA . TYR A 1 112 ? 13.305 2.225 -14.993 1.00 86.31 112 TYR A CA 1
ATOM 880 C C . TYR A 1 112 ? 13.031 2.050 -16.494 1.00 86.31 112 TYR A C 1
ATOM 882 O O . TYR A 1 112 ? 13.962 1.966 -17.294 1.00 86.31 112 TYR A O 1
ATOM 890 N N . LYS A 1 113 ? 11.761 2.008 -16.910 1.00 84.12 113 LYS A N 1
ATOM 891 C CA . LYS A 1 113 ? 11.398 1.921 -18.333 1.00 84.12 113 LYS A CA 1
ATOM 892 C C . LYS A 1 113 ? 11.684 3.232 -19.058 1.00 84.12 113 LYS A C 1
ATOM 894 O O . LYS A 1 113 ? 12.291 3.208 -20.125 1.00 84.12 113 LYS A O 1
ATOM 899 N N . ASP A 1 114 ? 11.345 4.370 -18.474 1.00 81.81 114 ASP A N 1
ATOM 900 C CA . ASP A 1 114 ? 11.566 5.675 -19.106 1.00 81.81 114 ASP A CA 1
ATOM 901 C C . ASP A 1 114 ? 13.064 5.977 -19.286 1.00 81.81 114 ASP A C 1
ATOM 903 O O . ASP A 1 114 ? 13.499 6.492 -20.324 1.00 81.81 114 ASP A O 1
ATOM 907 N N . THR A 1 115 ? 13.889 5.549 -18.327 1.00 74.31 115 THR A N 1
ATOM 908 C CA . THR A 1 115 ? 15.351 5.659 -18.417 1.00 74.31 115 THR A CA 1
ATOM 909 C C . THR A 1 115 ? 15.967 4.753 -19.488 1.00 74.31 115 THR A C 1
ATOM 911 O O . THR A 1 115 ? 17.042 5.086 -19.988 1.00 74.31 115 THR A O 1
ATOM 914 N N . THR A 1 116 ? 15.300 3.670 -19.923 1.00 60.22 116 THR A N 1
ATOM 915 C CA . THR A 1 116 ? 15.761 2.855 -21.072 1.00 60.22 116 THR A CA 1
ATOM 916 C C . THR A 1 116 ? 15.591 3.546 -22.425 1.00 60.22 116 THR A C 1
ATOM 918 O O . THR A 1 116 ? 16.285 3.197 -23.380 1.00 60.22 116 THR A O 1
ATOM 921 N N . HIS A 1 117 ? 14.714 4.547 -22.520 1.00 57.72 117 HIS A N 1
ATOM 922 C CA . HIS A 1 117 ? 14.418 5.247 -23.772 1.00 57.72 117 HIS A CA 1
ATOM 923 C C . HIS A 1 117 ? 15.262 6.512 -23.996 1.00 57.72 117 HIS A C 1
ATOM 925 O O . HIS A 1 117 ? 15.169 7.136 -25.053 1.00 57.72 117 HIS A O 1
ATOM 931 N N . THR A 1 118 ? 16.119 6.888 -23.042 1.00 56.94 118 THR A N 1
ATOM 932 C CA . THR A 1 118 ? 16.962 8.090 -23.112 1.00 56.94 118 THR A CA 1
ATOM 933 C C . THR A 1 118 ? 18.449 7.720 -23.131 1.00 56.94 118 THR A C 1
ATOM 935 O O . THR A 1 118 ? 19.008 7.242 -22.151 1.00 56.94 118 THR A O 1
ATOM 938 N N . ALA A 1 119 ? 19.119 7.974 -24.261 1.00 56.09 119 ALA A N 1
ATOM 939 C CA . ALA A 1 119 ? 20.495 7.541 -24.556 1.00 56.09 119 ALA A CA 1
ATOM 940 C C . ALA A 1 119 ? 21.608 8.103 -23.633 1.00 56.09 119 ALA A C 1
ATOM 942 O O . ALA A 1 119 ? 22.771 7.753 -23.812 1.00 56.09 119 ALA A O 1
ATOM 943 N N . ASN A 1 120 ? 21.277 8.961 -22.660 1.00 57.28 120 ASN A N 1
ATOM 944 C CA . ASN A 1 120 ? 22.241 9.712 -21.844 1.00 57.28 120 ASN A CA 1
ATOM 945 C C . ASN A 1 120 ? 22.270 9.326 -20.353 1.00 57.28 120 ASN A C 1
ATOM 947 O O . ASN A 1 120 ? 23.036 9.926 -19.596 1.00 57.28 120 ASN A O 1
ATOM 951 N N . ASN A 1 121 ? 21.478 8.347 -19.908 1.00 55.84 121 ASN A N 1
ATOM 952 C CA . ASN A 1 121 ? 21.493 7.941 -18.501 1.00 55.84 121 ASN A CA 1
ATOM 953 C C . ASN A 1 121 ? 22.664 6.989 -18.227 1.00 55.84 121 ASN A C 1
ATOM 955 O O . ASN A 1 121 ? 22.867 6.006 -18.941 1.00 55.84 121 ASN A O 1
ATOM 959 N N . ARG A 1 122 ? 23.459 7.289 -17.189 1.00 59.88 122 ARG A N 1
ATOM 960 C CA . ARG A 1 122 ? 24.547 6.407 -16.742 1.00 59.88 122 ARG A CA 1
ATOM 961 C C . ARG A 1 122 ? 23.946 5.063 -16.327 1.00 59.88 122 ARG A C 1
ATOM 963 O O . ARG A 1 122 ? 23.055 5.032 -15.487 1.00 59.88 122 ARG A O 1
ATOM 970 N N . ILE A 1 123 ? 24.461 3.975 -16.899 1.00 58.94 123 ILE A N 1
ATOM 971 C CA . ILE A 1 123 ? 23.970 2.599 -16.699 1.00 58.94 123 ILE A CA 1
ATOM 972 C C . ILE A 1 123 ? 23.861 2.243 -15.205 1.00 58.94 123 ILE A C 1
ATOM 974 O O . ILE A 1 123 ? 22.863 1.660 -14.804 1.00 58.94 123 ILE A O 1
ATOM 978 N N . GLU A 1 124 ? 24.816 2.690 -14.384 1.00 58.28 124 GLU A N 1
ATOM 979 C CA . GLU A 1 124 ? 24.819 2.486 -12.925 1.00 58.28 124 GLU A CA 1
ATOM 980 C C . GLU A 1 124 ? 23.557 3.052 -12.248 1.00 58.28 124 GLU A C 1
ATOM 982 O O . GLU A 1 124 ? 22.882 2.342 -11.513 1.00 58.28 124 GLU A O 1
ATOM 987 N N . SER A 1 125 ? 23.151 4.282 -12.587 1.00 73.31 125 SER A N 1
ATOM 988 C CA . SER A 1 125 ? 21.951 4.909 -12.008 1.00 73.31 125 SER A CA 1
ATOM 989 C C . SER A 1 125 ? 20.660 4.209 -12.438 1.00 73.31 125 SER A C 1
ATOM 991 O O . SER A 1 125 ? 19.687 4.204 -11.689 1.00 73.31 125 SER A O 1
ATOM 993 N N . ARG A 1 126 ? 20.629 3.624 -13.639 1.00 77.50 126 ARG A N 1
ATOM 994 C CA . ARG A 1 126 ? 19.474 2.859 -14.121 1.00 77.50 126 ARG A CA 1
ATOM 995 C C . ARG A 1 126 ? 19.339 1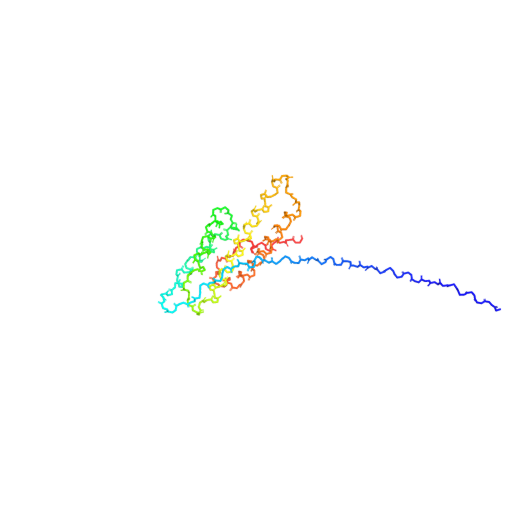.539 -13.367 1.00 77.50 126 ARG A C 1
ATOM 997 O O . ARG A 1 126 ? 18.229 1.171 -12.985 1.00 77.50 126 ARG A O 1
ATOM 1004 N N . ASP A 1 127 ? 20.440 0.812 -13.205 1.00 79.75 127 ASP A N 1
ATOM 1005 C CA . ASP A 1 127 ? 20.427 -0.469 -12.502 1.00 79.75 127 ASP A CA 1
ATOM 1006 C C . ASP A 1 1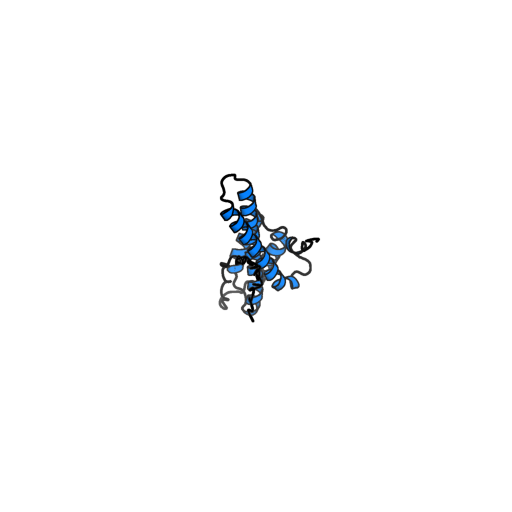27 ? 20.053 -0.265 -11.028 1.00 79.75 127 ASP A C 1
ATOM 1008 O O . ASP A 1 127 ? 19.262 -1.042 -10.498 1.00 79.75 127 ASP A O 1
ATOM 1012 N N . ASP A 1 128 ? 20.495 0.833 -10.408 1.00 83.00 128 ASP A N 1
ATOM 1013 C CA . ASP A 1 128 ? 20.083 1.220 -9.056 1.00 83.00 128 ASP A CA 1
ATOM 1014 C C . ASP A 1 128 ? 18.564 1.454 -8.947 1.00 83.00 128 ASP A C 1
ATOM 1016 O O . ASP A 1 128 ? 17.920 0.895 -8.056 1.00 83.00 128 ASP A O 1
ATOM 1020 N N . VAL A 1 129 ? 17.963 2.205 -9.883 1.00 84.38 129 VAL A N 1
ATOM 1021 C CA . VAL A 1 129 ? 16.501 2.428 -9.934 1.00 84.38 129 VAL A CA 1
ATOM 1022 C C . VAL A 1 129 ? 15.751 1.107 -10.104 1.00 84.38 129 VAL A C 1
ATOM 1024 O O . VAL A 1 129 ? 14.784 0.838 -9.389 1.00 84.38 129 VAL A O 1
ATOM 1027 N N . GLY A 1 130 ? 16.211 0.249 -11.019 1.00 86.12 130 GLY A N 1
ATOM 1028 C CA . GLY A 1 130 ? 15.614 -1.066 -11.237 1.00 86.12 13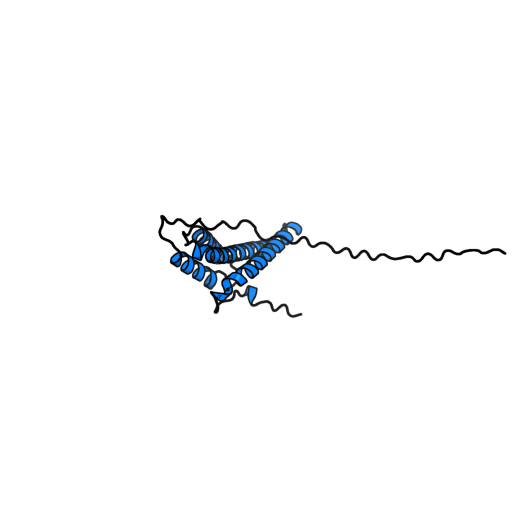0 GLY A CA 1
ATOM 1029 C C . GLY A 1 130 ? 15.693 -1.948 -9.989 1.00 86.12 130 GLY A C 1
ATOM 1030 O O . GLY A 1 130 ? 14.685 -2.516 -9.568 1.00 86.12 130 GLY A O 1
ATOM 1031 N N . ASN A 1 131 ? 16.870 -2.032 -9.367 1.00 88.44 131 ASN A N 1
ATOM 1032 C CA . ASN A 1 131 ? 17.091 -2.825 -8.160 1.00 88.44 131 ASN A CA 1
ATOM 1033 C C . ASN A 1 131 ? 16.208 -2.347 -7.000 1.00 88.44 131 ASN A C 1
ATOM 1035 O O . ASN A 1 131 ? 15.598 -3.177 -6.325 1.00 88.44 131 ASN A O 1
ATOM 1039 N N . GLN A 1 132 ? 16.079 -1.030 -6.807 1.00 89.25 132 GLN A N 1
ATOM 1040 C CA . GLN A 1 132 ? 15.193 -0.458 -5.793 1.00 89.25 132 GLN A CA 1
ATOM 1041 C C . GLN A 1 132 ? 13.725 -0.805 -6.062 1.00 89.25 132 GLN A C 1
ATOM 1043 O O . GLN A 1 132 ? 13.016 -1.238 -5.153 1.00 89.25 132 GLN A O 1
ATOM 1048 N N . ALA A 1 133 ? 13.276 -0.688 -7.313 1.00 90.56 133 ALA A N 1
ATOM 1049 C CA . ALA A 1 133 ? 11.900 -0.993 -7.684 1.00 90.56 133 ALA A CA 1
ATOM 1050 C C . ALA A 1 133 ? 11.547 -2.475 -7.460 1.00 90.56 133 ALA A C 1
ATOM 1052 O O . ALA A 1 133 ? 10.446 -2.796 -7.009 1.00 90.56 133 ALA A O 1
ATOM 1053 N N . TYR A 1 134 ? 12.486 -3.392 -7.722 1.00 90.69 134 TYR A N 1
ATOM 1054 C CA . TYR A 1 134 ? 12.301 -4.816 -7.425 1.00 90.69 134 TYR A CA 1
ATOM 1055 C C . TYR A 1 134 ? 12.361 -5.132 -5.926 1.00 90.69 134 TYR A C 1
ATOM 1057 O O . TYR A 1 134 ? 11.634 -6.021 -5.480 1.00 90.69 134 TYR A O 1
ATOM 1065 N N . ALA A 1 135 ? 13.176 -4.415 -5.145 1.00 91.00 135 ALA A N 1
ATOM 1066 C CA . ALA A 1 135 ? 13.172 -4.529 -3.687 1.00 91.00 135 ALA A CA 1
ATOM 1067 C C . ALA A 1 135 ? 11.822 -4.082 -3.099 1.00 91.00 135 ALA A C 1
ATOM 1069 O O . ALA A 1 135 ? 11.247 -4.779 -2.261 1.00 91.00 135 ALA A O 1
ATOM 1070 N N . ASP A 1 136 ? 11.272 -2.972 -3.597 1.00 92.38 136 ASP A N 1
ATOM 1071 C CA . ASP A 1 136 ? 9.935 -2.497 -3.229 1.00 92.38 136 ASP A CA 1
ATOM 1072 C C . ASP A 1 136 ? 8.845 -3.483 -3.655 1.00 92.38 136 ASP A C 1
ATOM 1074 O O . ASP A 1 136 ? 7.938 -3.776 -2.875 1.00 92.38 136 ASP A O 1
ATOM 1078 N N . LEU A 1 137 ? 8.967 -4.081 -4.844 1.00 92.50 137 LEU A N 1
ATOM 1079 C CA . LEU A 1 137 ? 8.045 -5.120 -5.288 1.00 92.50 137 LEU A CA 1
ATOM 1080 C C . LEU A 1 137 ? 8.064 -6.320 -4.337 1.00 92.50 137 LEU A C 1
ATOM 1082 O O . LEU A 1 137 ? 7.000 -6.776 -3.928 1.00 92.50 137 LEU A O 1
ATOM 1086 N N . ASP A 1 138 ? 9.242 -6.824 -3.953 1.00 91.25 138 ASP A N 1
ATOM 1087 C CA . ASP A 1 138 ? 9.353 -7.933 -2.997 1.00 91.25 138 ASP A CA 1
ATOM 1088 C C . ASP A 1 138 ? 8.744 -7.577 -1.633 1.00 91.25 138 ASP A C 1
ATOM 1090 O O . ASP A 1 138 ? 7.974 -8.358 -1.065 1.00 91.25 138 ASP A O 1
ATOM 1094 N N . ALA A 1 139 ? 8.983 -6.358 -1.145 1.00 91.06 139 ALA A N 1
ATOM 1095 C CA . ALA A 1 139 ? 8.359 -5.859 0.074 1.00 91.06 139 ALA A CA 1
ATOM 1096 C C . ALA A 1 139 ? 6.823 -5.795 -0.039 1.00 91.06 139 ALA A C 1
ATOM 1098 O O . ALA A 1 139 ? 6.126 -6.182 0.907 1.00 91.06 139 ALA A O 1
ATOM 1099 N N . ALA A 1 140 ? 6.278 -5.414 -1.201 1.00 92.62 140 ALA A N 1
ATOM 1100 C CA . ALA A 1 140 ? 4.843 -5.486 -1.483 1.00 92.62 140 ALA A CA 1
ATOM 1101 C C . ALA A 1 140 ? 4.340 -6.936 -1.425 1.00 92.62 140 ALA A C 1
ATOM 1103 O O . ALA A 1 140 ? 3.320 -7.209 -0.786 1.00 92.62 140 ALA A O 1
ATOM 1104 N N . LYS A 1 141 ? 5.084 -7.902 -1.989 1.00 92.44 141 LYS A N 1
ATOM 1105 C CA . LYS A 1 141 ? 4.733 -9.333 -1.899 1.00 92.44 141 LYS A CA 1
ATOM 1106 C C . LYS A 1 141 ? 4.689 -9.821 -0.454 1.00 92.44 141 LYS A C 1
ATOM 1108 O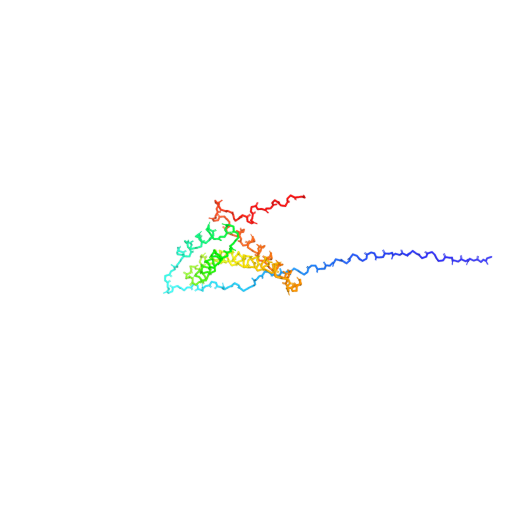 O . LYS A 1 141 ? 3.782 -10.558 -0.062 1.00 92.44 141 LYS A O 1
ATOM 1113 N N . GLN A 1 142 ? 5.665 -9.423 0.357 1.00 91.31 142 GLN A N 1
ATOM 1114 C CA . GLN A 1 142 ? 5.720 -9.786 1.771 1.00 91.31 142 GLN A CA 1
ATOM 1115 C C . GLN A 1 142 ? 4.593 -9.133 2.580 1.00 91.31 142 GLN A C 1
ATOM 1117 O O . GLN A 1 142 ? 3.996 -9.784 3.440 1.00 91.31 142 GLN A O 1
ATOM 1122 N N . ALA A 1 143 ? 4.263 -7.872 2.295 1.00 91.88 143 ALA A N 1
ATOM 1123 C CA . ALA A 1 143 ? 3.139 -7.178 2.913 1.00 91.88 143 ALA A CA 1
ATOM 1124 C C . ALA A 1 143 ? 1.796 -7.820 2.526 1.00 91.88 143 ALA A C 1
ATOM 1126 O O . ALA A 1 143 ? 0.955 -8.037 3.401 1.00 91.88 143 ALA A O 1
ATOM 1127 N N . TRP A 1 144 ? 1.629 -8.232 1.263 1.00 93.62 144 TRP A N 1
ATOM 1128 C CA . TRP A 1 144 ? 0.433 -8.931 0.788 1.00 93.62 144 TRP A CA 1
ATOM 1129 C C . TRP A 1 144 ? 0.134 -10.193 1.599 1.00 93.62 144 TRP A C 1
ATOM 1131 O O . TRP A 1 144 ? -1.001 -10.406 2.023 1.00 93.62 144 TRP A O 1
ATOM 1141 N N . LYS A 1 145 ? 1.156 -11.004 1.909 1.00 92.94 145 LYS A N 1
ATOM 1142 C CA . LYS A 1 145 ? 1.000 -12.231 2.715 1.00 92.94 145 LYS A CA 1
ATOM 1143 C C . LYS A 1 145 ? 0.345 -11.980 4.079 1.00 92.94 145 LYS A C 1
ATOM 1145 O O . LYS A 1 145 ? -0.290 -12.882 4.620 1.00 92.94 145 LYS A O 1
ATOM 1150 N N . LYS A 1 146 ? 0.490 -10.774 4.641 1.00 93.31 146 LYS A N 1
ATOM 1151 C CA . LYS A 1 146 ? -0.103 -10.399 5.934 1.00 93.31 146 LYS A CA 1
ATOM 1152 C C . LYS A 1 146 ? -1.594 -10.074 5.831 1.00 93.31 146 LYS A C 1
ATOM 1154 O O . LYS A 1 146 ? -2.292 -10.198 6.831 1.00 93.31 146 LYS A O 1
ATOM 1159 N N . ILE A 1 147 ? -2.069 -9.657 4.656 1.00 93.81 147 ILE A N 1
ATOM 1160 C CA . ILE A 1 147 ? -3.445 -9.176 4.444 1.00 93.81 147 ILE A CA 1
ATOM 1161 C C . ILE A 1 147 ? -4.274 -10.077 3.521 1.00 93.81 147 ILE A C 1
ATOM 1163 O O . ILE A 1 147 ? -5.495 -9.959 3.502 1.00 93.81 147 ILE A O 1
ATOM 1167 N N . SER A 1 148 ? -3.646 -11.006 2.796 1.00 92.38 148 SER A N 1
ATOM 1168 C CA . SER A 1 148 ? -4.279 -11.822 1.750 1.00 92.38 148 SER A CA 1
ATOM 1169 C C . SER A 1 148 ? -5.513 -12.592 2.217 1.00 92.38 148 SER A C 1
ATOM 1171 O O . SER A 1 148 ? -6.479 -12.713 1.474 1.00 92.38 148 SER A O 1
ATOM 1173 N N . LYS A 1 149 ? -5.541 -13.048 3.476 1.00 91.88 149 LYS A N 1
ATOM 1174 C CA . LYS A 1 149 ? -6.704 -13.746 4.055 1.00 91.88 149 LYS A CA 1
ATOM 1175 C C . LYS A 1 149 ? -7.987 -12.902 4.063 1.00 91.88 149 LYS A C 1
ATOM 1177 O O . LYS A 1 149 ? -9.068 -13.476 4.108 1.00 91.88 149 LYS A O 1
ATOM 1182 N N . ARG A 1 150 ? -7.880 -11.568 4.029 1.00 89.19 150 ARG A N 1
ATOM 1183 C CA . ARG A 1 150 ? -9.025 -10.643 3.946 1.00 89.19 150 ARG A CA 1
ATOM 1184 C C . ARG A 1 150 ? -9.547 -10.483 2.516 1.00 89.19 150 ARG A C 1
ATOM 1186 O O . ARG A 1 150 ? -10.688 -10.078 2.320 1.00 89.19 150 ARG A O 1
ATOM 1193 N N . TYR A 1 151 ? -8.728 -10.828 1.530 1.00 88.56 151 TYR A N 1
ATOM 1194 C CA . TYR A 1 151 ? -9.018 -10.684 0.109 1.00 88.56 151 TYR A CA 1
ATOM 1195 C C . TYR A 1 151 ? -8.971 -12.057 -0.583 1.00 88.56 151 TYR A C 1
ATOM 1197 O O . TYR A 1 151 ? -8.143 -12.258 -1.467 1.00 88.56 151 TYR A O 1
ATOM 1205 N N . PRO A 1 152 ? -9.819 -13.027 -0.185 1.00 87.25 152 PRO A N 1
ATOM 1206 C CA . PRO A 1 152 ? -9.734 -14.403 -0.685 1.00 87.25 152 PRO A CA 1
ATOM 1207 C C . PRO A 1 152 ? -9.985 -14.516 -2.193 1.00 87.25 152 PRO A C 1
ATOM 1209 O O . PRO A 1 152 ? -9.433 -15.402 -2.836 1.00 87.25 152 PRO A O 1
ATOM 1212 N N . ASP A 1 153 ? -10.769 -13.594 -2.753 1.00 87.75 153 ASP A N 1
ATOM 1213 C CA . ASP A 1 153 ? -11.154 -13.586 -4.168 1.00 87.75 153 ASP A CA 1
ATOM 1214 C C . ASP A 1 153 ? -10.268 -12.668 -5.023 1.00 87.75 153 ASP A C 1
ATOM 1216 O O . ASP A 1 153 ? -10.616 -12.335 -6.155 1.00 87.75 153 ASP A O 1
ATOM 1220 N N . TYR A 1 154 ? -9.143 -12.199 -4.479 1.00 84.25 154 TYR A N 1
ATOM 1221 C CA . TYR A 1 154 ? -8.258 -11.269 -5.166 1.00 84.25 154 TYR A CA 1
ATOM 1222 C C . TYR A 1 154 ? -6.795 -11.627 -4.915 1.00 84.25 154 TYR A C 1
ATOM 1224 O O . TYR A 1 154 ? -6.381 -11.934 -3.803 1.00 84.25 154 TYR A O 1
ATOM 1232 N N . THR A 1 155 ? -5.981 -11.594 -5.962 1.00 84.19 155 THR A N 1
ATOM 1233 C CA . THR A 1 155 ? -4.526 -11.725 -5.870 1.00 84.19 155 THR A CA 1
ATOM 1234 C C . THR A 1 155 ? -3.925 -10.847 -6.962 1.00 84.19 155 THR A C 1
ATOM 1236 O O . THR A 1 155 ? -4.275 -11.049 -8.121 1.00 84.19 155 THR A O 1
ATOM 1239 N N . PRO A 1 156 ? -3.055 -9.878 -6.623 1.00 82.00 156 PRO A N 1
ATOM 1240 C CA . PRO A 1 156 ? -2.365 -9.067 -7.624 1.00 82.00 156 PRO A CA 1
ATOM 1241 C C . PRO A 1 156 ? -1.617 -9.916 -8.668 1.00 82.00 156 PRO A C 1
ATOM 1243 O O . PRO A 1 156 ? -0.955 -10.893 -8.310 1.00 82.00 156 PRO A O 1
ATOM 1246 N N . ASP A 1 157 ? -1.643 -9.532 -9.948 1.00 82.88 157 ASP A N 1
ATOM 1247 C CA . ASP A 1 157 ? -1.069 -10.330 -11.048 1.00 82.88 157 ASP A CA 1
ATOM 1248 C C . ASP A 1 157 ? 0.442 -10.564 -10.882 1.00 82.88 157 ASP A C 1
ATOM 1250 O O . ASP A 1 157 ? 0.961 -11.630 -11.218 1.00 82.88 157 ASP A O 1
ATOM 1254 N N . PHE A 1 158 ? 1.166 -9.608 -10.287 1.00 77.56 158 PHE A N 1
ATOM 1255 C CA . PHE A 1 158 ? 2.606 -9.735 -10.007 1.00 77.56 158 PHE A CA 1
ATOM 1256 C C . PHE A 1 158 ? 2.942 -10.775 -8.918 1.00 77.56 158 PHE A C 1
ATOM 1258 O O . PHE A 1 158 ? 4.119 -11.076 -8.684 1.00 77.56 158 PHE A O 1
ATOM 1265 N N . LEU A 1 159 ? 1.919 -11.320 -8.252 1.00 71.62 159 LEU A N 1
ATOM 1266 C CA . LEU A 1 159 ? 1.991 -12.461 -7.337 1.00 71.62 159 LEU A CA 1
ATOM 1267 C C . LEU A 1 159 ? 1.498 -13.762 -7.969 1.00 71.62 159 LEU A C 1
ATOM 1269 O O . LEU A 1 159 ? 1.928 -14.830 -7.548 1.00 71.62 159 LEU A O 1
ATOM 1273 N N . ALA A 1 160 ? 0.624 -13.686 -8.974 1.00 62.62 160 ALA A N 1
ATOM 1274 C CA . ALA A 1 160 ? 0.168 -14.852 -9.729 1.00 62.62 160 ALA A CA 1
ATOM 1275 C C . ALA A 1 160 ? 1.269 -15.413 -10.656 1.00 62.62 160 ALA A C 1
ATOM 1277 O O . ALA A 1 160 ? 1.254 -16.588 -11.018 1.00 62.62 160 ALA A O 1
ATOM 1278 N N . GLY A 1 161 ? 2.256 -14.582 -11.006 1.00 51.41 161 GLY A N 1
ATOM 1279 C CA . GLY A 1 161 ? 3.408 -14.924 -11.837 1.00 51.41 161 GLY A CA 1
ATOM 1280 C C . GLY A 1 161 ? 4.639 -15.445 -11.082 1.00 51.41 161 GLY A C 1
ATOM 1281 O O . GLY A 1 161 ? 5.731 -14.937 -11.315 1.00 51.41 161 GLY A O 1
ATOM 1282 N N . ASP A 1 162 ? 4.512 -16.480 -10.246 1.00 43.03 162 ASP A N 1
ATOM 1283 C CA . ASP A 1 162 ? 5.667 -17.329 -9.868 1.00 43.03 162 ASP A CA 1
ATOM 1284 C C . ASP A 1 162 ? 6.012 -18.354 -10.975 1.00 43.03 162 ASP A C 1
ATOM 1286 O O . ASP A 1 162 ? 6.877 -19.213 -10.815 1.00 43.03 162 ASP A O 1
ATOM 1290 N N . GLY A 1 163 ? 5.401 -18.213 -12.158 1.00 36.44 163 GLY A N 1
ATOM 1291 C CA . GLY A 1 163 ? 5.758 -18.899 -13.400 1.00 36.44 163 GLY A CA 1
ATOM 1292 C C . GLY A 1 163 ? 7.107 -18.473 -13.990 1.00 36.44 163 GLY A C 1
ATOM 1293 O O . GLY A 1 163 ? 7.216 -18.299 -15.201 1.00 36.44 163 GLY A O 1
ATOM 1294 N N . ARG A 1 164 ? 8.159 -18.357 -13.168 1.00 35.19 164 ARG A N 1
ATOM 1295 C CA . ARG A 1 164 ? 9.512 -18.658 -13.644 1.00 35.19 164 ARG A CA 1
ATOM 1296 C C . ARG A 1 164 ? 9.571 -20.166 -13.882 1.00 35.19 164 ARG A C 1
ATOM 1298 O O . ARG A 1 164 ? 10.031 -20.931 -13.041 1.00 35.19 164 ARG A O 1
ATOM 1305 N N . SER A 1 165 ? 9.052 -20.588 -15.031 1.00 31.64 165 SER A N 1
ATOM 1306 C CA . SER A 1 165 ? 9.488 -21.820 -15.670 1.00 31.64 165 SER A CA 1
ATOM 1307 C C . SER A 1 165 ? 11.010 -21.753 -15.812 1.00 31.64 165 SER A C 1
ATOM 1309 O O . SER A 1 165 ? 11.515 -20.859 -16.491 1.00 31.64 165 SER A O 1
ATOM 1311 N N . SER A 1 166 ? 11.668 -22.633 -15.050 1.00 34.09 166 SER A N 1
ATOM 1312 C CA . SER A 1 166 ? 12.877 -23.407 -15.383 1.00 34.09 166 SER A CA 1
ATOM 1313 C C . SER A 1 166 ? 13.710 -22.937 -16.570 1.00 34.09 166 SER A C 1
ATOM 1315 O O . SER A 1 166 ? 13.156 -22.946 -17.694 1.00 34.09 166 SER A O 1
#

Foldseek 3Di:
DDDDDDDPDDPPPPPPPPPPPPPQDAEDDDQQAADDADPVDDACAVVLVVLLVCLQVPQLAAQHEDPSLVVLVVSLVVNSDGRHDPVCRVVSVLSSQLSVLSSLLRVLVVVLVVVVVDPPDDPVVSVVSVSNSVNSVVSSVVSCVVNVVVVVPDDHVSNVPPPPDD

pLDDT: mean 80.17, std 19.12, range [31.64, 97.69]

Secondary structure (DSSP, 8-state):
-----------------------PPPP-----PPPPP-TTS---HHHHHHHHHHHHHHHSSS---HHHHHHHHHHHHHHTTS---HHHHHHHHHHHHHHHHHHHHHHHHHHHHHHHT-TTS-HHHHHHHHHHHHHHHHHHHHHHHHHGGG-TT---HHHH------

Organism: NCBI:txid668570

Sequence (166 aa):
MNYSIITGGILAIAFLLSVSAVVAVEPSAIYPSLKVSNTSQPYEDQAFQERADYAIKNLTNPLPKDNNLMELQSVYYELVKKNVKPEFYGEAKNITQFIFYDMKAGEGIQEYKDTTHTANNRIESRDDVGNQAYADLDAAKQAWKKISKRYPDYTPDFLAGDGRSS